Protein AF-A0A813X0G2-F1 (afdb_monomer_lite)

Sequence (168 aa):
MRLIIDTHTIFKPYARYWLTPIIHMCNQMFENSSEGLNTFIIDTIVILLSWHKQAIPSELDSIAIQRFIEYLFSNCSHRNVIVMKSNLDLIKKLIECWKERIHAPTLILFKLISEPDLKSKQNAISLSLIEILLANDILPYYVPPTPTGNLPSVTTNSILTTITKGFN

Organism: NCBI:txid392033

Radius of gyration: 21.59 Å; chains: 1; bounding box: 33×76×42 Å

InterPro domains:
  IPR012582 DNA-dependent protein kinase catalytic subunit, CC3 [PF08163] (2-57)
  IPR045581 DNA-dependent protein kinase catalytic subunit, CC5 [PF19704] (67-142)

Foldseek 3Di:
DVVCLVPVVVCLQVLQVVVLVLLQVLLVVLVVDPAADDPVNVSSLVSCLVNLVPRADDLVCLVSVQSSLLSLLQRLDDPDVVSSVVSLVSSLSSCLSHVVRYAAPLVSLCVQCVPPDPPDCSNVSSVSVCVSCVVSVHHNDDDPPDPPPDDDPPPVVVVVVVVVVVPD

Structure (mmCIF, N/CA/C/O backbone):
data_AF-A0A813X0G2-F1
#
_entry.id   AF-A0A813X0G2-F1
#
loop_
_atom_site.group_PDB
_atom_site.id
_atom_site.type_symbol
_atom_site.label_atom_id
_atom_site.label_alt_id
_atom_site.label_comp_id
_atom_site.label_asym_id
_atom_site.label_entity_id
_atom_site.label_seq_id
_atom_site.pdbx_PDB_ins_code
_atom_site.Cartn_x
_atom_site.Cartn_y
_atom_site.Cartn_z
_atom_site.occupancy
_atom_site.B_iso_or_equiv
_atom_site.auth_seq_id
_atom_site.auth_comp_id
_atom_site.auth_asym_id
_atom_site.auth_atom_id
_atom_site.pdbx_PDB_model_num
ATOM 1 N N . MET A 1 1 ? 7.175 -11.568 14.253 1.00 57.91 1 MET A N 1
ATOM 2 C CA . MET A 1 1 ? 6.353 -11.456 13.028 1.00 57.91 1 MET A CA 1
ATOM 3 C C . MET A 1 1 ? 5.923 -12.798 12.456 1.00 57.91 1 MET A C 1
ATOM 5 O O . MET A 1 1 ? 4.724 -12.939 12.300 1.00 57.91 1 MET A O 1
ATOM 9 N N . ARG A 1 2 ? 6.797 -13.805 12.252 1.00 64.38 2 ARG A N 1
ATOM 10 C CA . ARG A 1 2 ? 6.342 -15.161 11.838 1.00 64.38 2 ARG A CA 1
ATOM 11 C C . ARG A 1 2 ? 5.195 -15.711 12.689 1.00 64.38 2 ARG A C 1
ATOM 13 O O . ARG A 1 2 ? 4.179 -16.070 12.135 1.00 64.38 2 ARG A O 1
ATOM 20 N N . LEU A 1 3 ? 5.265 -15.581 14.016 1.00 63.91 3 LEU A N 1
ATOM 21 C CA . LEU A 1 3 ? 4.151 -15.960 14.897 1.00 63.91 3 LEU A CA 1
ATOM 22 C C . LEU A 1 3 ? 2.820 -15.265 14.537 1.00 63.91 3 LEU A C 1
ATOM 24 O O . LEU A 1 3 ? 1.783 -15.910 14.515 1.00 63.91 3 LEU A O 1
ATOM 28 N N . ILE A 1 4 ? 2.847 -13.961 14.240 1.00 62.31 4 ILE A N 1
ATOM 29 C CA . ILE A 1 4 ? 1.655 -13.177 13.869 1.00 62.31 4 ILE A CA 1
ATOM 30 C C . ILE A 1 4 ? 1.152 -13.598 12.482 1.00 62.31 4 ILE A C 1
ATOM 32 O O . ILE A 1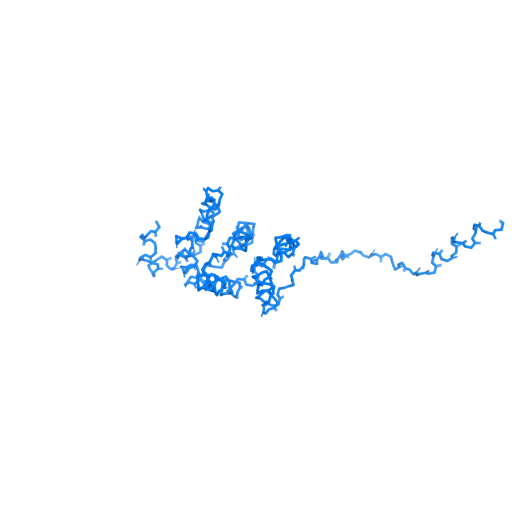 4 ? -0.055 -13.679 12.286 1.00 62.31 4 ILE A O 1
ATOM 36 N N . ILE A 1 5 ? 2.063 -13.911 11.554 1.00 64.81 5 ILE A N 1
ATOM 37 C CA . ILE A 1 5 ? 1.742 -14.456 10.229 1.00 64.81 5 ILE A CA 1
ATOM 38 C C . ILE A 1 5 ? 1.043 -15.818 10.368 1.00 64.81 5 ILE A C 1
ATOM 40 O O . ILE A 1 5 ? -0.055 -16.023 9.842 1.00 64.81 5 ILE A O 1
ATOM 44 N N . ASP A 1 6 ? 1.620 -16.704 11.174 1.00 66.62 6 ASP A N 1
ATOM 45 C CA . ASP A 1 6 ? 1.156 -18.078 11.366 1.00 66.62 6 ASP A CA 1
ATOM 46 C C . ASP A 1 6 ? -0.155 -18.146 12.175 1.00 66.62 6 ASP A C 1
ATOM 48 O O . ASP A 1 6 ? -0.957 -19.058 11.991 1.00 66.62 6 ASP A O 1
ATOM 52 N N . THR A 1 7 ? -0.420 -17.156 13.038 1.00 73.31 7 THR A N 1
ATOM 53 C CA . THR A 1 7 ? -1.618 -17.091 13.904 1.00 73.31 7 THR A CA 1
ATOM 54 C C . THR A 1 7 ? -2.517 -15.884 13.620 1.00 73.31 7 THR A C 1
ATOM 56 O O . THR A 1 7 ? -3.266 -15.419 14.485 1.00 73.31 7 THR A O 1
ATOM 59 N N . HIS A 1 8 ? -2.496 -15.372 12.387 1.00 67.31 8 HIS A N 1
ATOM 60 C CA . HIS A 1 8 ? -3.218 -14.153 12.008 1.00 67.31 8 HIS A CA 1
ATOM 61 C C . HIS A 1 8 ? -4.741 -14.221 12.247 1.00 67.31 8 HIS A C 1
ATOM 63 O O . HIS A 1 8 ? -5.397 -13.188 12.382 1.00 67.31 8 HIS A O 1
ATOM 69 N N . THR A 1 9 ? -5.325 -15.420 12.320 1.00 70.31 9 THR A N 1
ATOM 70 C CA . THR A 1 9 ? -6.745 -15.637 12.643 1.00 70.31 9 THR A CA 1
ATOM 71 C C . THR A 1 9 ? -7.070 -15.371 14.114 1.00 70.31 9 THR A C 1
ATOM 73 O O . THR A 1 9 ? -8.156 -14.877 14.407 1.00 70.31 9 THR A O 1
ATOM 76 N N . ILE A 1 10 ? -6.126 -15.627 15.025 1.00 76.88 10 ILE A N 1
ATOM 77 C CA . ILE A 1 10 ? -6.275 -15.414 16.474 1.00 76.88 10 ILE A CA 1
ATOM 78 C C . ILE A 1 10 ? -6.179 -13.922 16.806 1.00 76.88 10 ILE A C 1
ATOM 80 O O . ILE A 1 10 ? -6.926 -13.411 17.638 1.00 76.88 10 ILE A O 1
ATOM 84 N N . PHE A 1 11 ? -5.291 -13.202 16.117 1.00 74.88 11 PHE A N 1
ATOM 85 C CA . PHE A 1 11 ? -5.083 -11.765 16.323 1.00 74.88 11 PHE A CA 1
ATOM 86 C C . PHE A 1 11 ? -6.080 -10.874 15.577 1.00 74.88 11 PHE A C 1
ATOM 88 O O . PHE A 1 11 ? -6.176 -9.685 15.877 1.00 74.88 11 PHE A O 1
ATOM 95 N N . LYS A 1 12 ? -6.868 -11.450 14.664 1.00 77.56 12 LYS A N 1
ATOM 96 C CA . LYS A 1 12 ? -7.908 -10.773 13.881 1.00 77.56 12 LYS A CA 1
ATOM 97 C C . LYS A 1 12 ? -8.823 -9.841 14.712 1.00 77.56 12 LYS A C 1
ATOM 99 O O . LYS A 1 12 ? -8.872 -8.659 14.384 1.00 77.56 12 LYS A O 1
ATOM 104 N N . PRO A 1 13 ? -9.454 -10.260 15.831 1.00 82.12 13 PRO A N 1
ATOM 105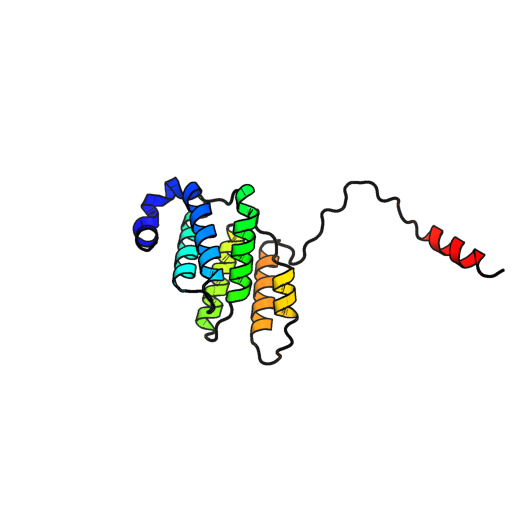 C CA . PRO A 1 13 ? -10.284 -9.360 16.649 1.00 82.12 13 PRO A CA 1
ATOM 106 C C . PRO A 1 13 ? -9.531 -8.152 17.237 1.00 82.12 13 PRO A C 1
ATOM 108 O O . PRO A 1 13 ? -10.148 -7.135 17.548 1.00 82.12 13 PRO A O 1
ATOM 111 N N . TYR A 1 14 ? -8.204 -8.230 17.358 1.00 81.69 14 TYR A N 1
ATOM 112 C CA . TYR A 1 14 ? -7.347 -7.146 17.845 1.00 81.69 14 TYR A CA 1
ATOM 113 C C . TYR A 1 14 ? -6.639 -6.386 16.717 1.00 81.69 14 TYR A C 1
ATOM 115 O O . TYR A 1 14 ? -5.808 -5.523 17.001 1.00 81.69 14 TYR A O 1
ATOM 123 N N . ALA A 1 15 ? -6.957 -6.666 15.449 1.00 82.81 15 ALA A N 1
ATOM 124 C CA . ALA A 1 15 ? -6.217 -6.153 14.299 1.00 82.81 15 ALA A CA 1
ATOM 125 C C . ALA A 1 15 ? -6.124 -4.617 14.268 1.00 82.81 15 ALA A C 1
ATOM 127 O O . ALA A 1 15 ? -5.097 -4.078 13.861 1.00 82.81 15 ALA A O 1
ATOM 128 N N . ARG A 1 16 ? -7.137 -3.903 14.786 1.00 82.19 16 ARG A N 1
ATOM 129 C CA . ARG A 1 16 ? -7.114 -2.432 14.899 1.00 82.19 16 ARG A CA 1
ATOM 130 C C . ARG A 1 16 ? -5.915 -1.897 15.687 1.00 82.19 16 ARG A C 1
ATOM 132 O O . ARG A 1 16 ? -5.383 -0.852 15.346 1.00 82.19 16 ARG A O 1
ATOM 139 N N . TYR A 1 17 ? -5.485 -2.612 16.727 1.00 84.50 17 TYR A N 1
ATOM 140 C CA . TYR A 1 17 ? -4.368 -2.200 17.579 1.00 84.50 17 TYR A CA 1
ATOM 141 C C . TYR A 1 17 ? -3.016 -2.581 16.981 1.00 84.50 17 TYR A C 1
ATOM 143 O O . TYR A 1 17 ? -2.004 -1.960 17.290 1.00 84.50 17 TYR A O 1
ATOM 151 N N . TRP A 1 18 ? -3.001 -3.605 16.126 1.00 84.44 18 TRP A N 1
ATOM 152 C CA . TRP A 1 18 ? -1.792 -4.101 15.476 1.00 84.44 18 TRP A CA 1
ATOM 153 C C . TRP A 1 18 ? -1.451 -3.356 14.189 1.00 84.44 18 TRP A C 1
ATOM 155 O O . TRP A 1 18 ? -0.290 -3.364 13.789 1.00 84.44 18 TRP A O 1
ATOM 165 N N . LEU A 1 19 ? -2.418 -2.674 13.572 1.00 84.88 19 LEU A N 1
ATOM 166 C CA . LEU A 1 19 ? -2.213 -1.926 12.334 1.00 84.88 19 LEU A CA 1
ATOM 167 C C . LEU A 1 19 ? -1.092 -0.885 12.466 1.00 84.88 19 LEU A C 1
ATOM 169 O O . LEU A 1 19 ? -0.099 -0.956 11.744 1.00 84.88 19 LEU A O 1
ATOM 173 N N . THR A 1 20 ? -1.213 0.039 13.422 1.00 86.38 20 THR A N 1
ATOM 174 C CA . THR A 1 20 ? -0.254 1.138 13.599 1.00 86.38 20 THR A CA 1
ATOM 175 C C . THR A 1 20 ? 1.171 0.645 13.880 1.00 86.38 20 THR A C 1
ATOM 177 O O . THR A 1 20 ? 2.087 1.100 13.189 1.00 86.38 20 THR A O 1
ATOM 180 N N . PRO A 1 21 ? 1.415 -0.296 14.818 1.00 87.81 21 PRO A N 1
ATOM 181 C CA . PRO A 1 21 ? 2.755 -0.839 15.045 1.00 87.81 21 PRO A CA 1
ATOM 182 C C . PRO A 1 21 ? 3.339 -1.560 13.827 1.00 87.81 21 PRO A C 1
ATOM 184 O O . PRO A 1 21 ? 4.525 -1.405 13.536 1.00 87.81 21 PRO A O 1
ATOM 187 N N . ILE A 1 22 ? 2.522 -2.330 13.097 1.00 87.56 22 ILE A N 1
ATOM 188 C CA . ILE A 1 22 ? 2.974 -3.069 11.910 1.00 87.56 22 ILE A CA 1
ATOM 189 C C . ILE A 1 22 ? 3.429 -2.101 10.817 1.00 87.56 22 ILE A C 1
ATOM 191 O O . ILE A 1 22 ? 4.496 -2.298 10.235 1.00 87.56 22 ILE A O 1
ATOM 195 N N . ILE A 1 23 ? 2.657 -1.044 10.566 1.00 87.44 23 ILE A N 1
ATOM 196 C CA . ILE A 1 23 ? 2.987 -0.041 9.548 1.00 87.44 23 ILE A CA 1
ATOM 197 C C . ILE A 1 23 ? 4.256 0.725 9.927 1.00 87.44 23 ILE A C 1
ATOM 199 O O . ILE A 1 23 ? 5.147 0.878 9.093 1.00 87.44 23 ILE A O 1
ATOM 203 N N . HIS A 1 24 ? 4.393 1.142 11.189 1.00 87.81 24 HIS A N 1
ATOM 204 C CA . HIS A 1 24 ? 5.616 1.803 11.656 1.00 87.81 24 HIS A CA 1
ATOM 205 C C . HIS A 1 24 ? 6.850 0.915 11.501 1.00 87.81 24 HIS A C 1
ATOM 207 O O . HIS A 1 24 ? 7.883 1.378 11.020 1.00 87.81 24 HIS A O 1
ATOM 213 N N . MET A 1 25 ? 6.741 -0.367 11.847 1.00 86.00 25 MET A N 1
ATOM 214 C CA . MET A 1 25 ? 7.836 -1.317 11.665 1.00 86.00 25 MET A CA 1
ATOM 215 C C . MET A 1 25 ? 8.170 -1.525 10.180 1.00 86.00 25 MET A C 1
ATOM 217 O O . MET A 1 25 ? 9.345 -1.613 9.833 1.00 86.00 25 MET A O 1
ATOM 221 N N . CYS A 1 26 ? 7.169 -1.556 9.292 1.00 86.75 26 CYS A N 1
ATOM 222 C CA . CYS A 1 26 ? 7.407 -1.591 7.847 1.00 86.75 26 CYS A CA 1
ATOM 223 C C . CYS A 1 26 ? 8.195 -0.374 7.371 1.00 86.75 26 CYS A C 1
ATOM 225 O O . CYS A 1 26 ? 9.203 -0.543 6.692 1.00 86.75 26 CYS A O 1
ATOM 227 N N . ASN A 1 27 ? 7.791 0.828 7.782 1.00 86.56 27 ASN A N 1
ATOM 228 C CA . ASN A 1 27 ? 8.492 2.065 7.434 1.00 86.56 27 ASN A CA 1
ATOM 229 C C . ASN A 1 27 ? 9.952 2.053 7.916 1.00 86.56 27 ASN A C 1
ATOM 231 O O . ASN A 1 27 ? 10.852 2.341 7.134 1.00 86.56 27 ASN A O 1
ATOM 235 N N . GLN A 1 28 ? 10.208 1.623 9.155 1.00 85.62 28 GLN A N 1
ATOM 236 C CA . GLN A 1 28 ? 11.577 1.507 9.677 1.00 85.62 28 GLN A CA 1
ATOM 237 C C . GLN A 1 28 ? 12.421 0.478 8.916 1.00 85.62 28 GLN A C 1
ATOM 239 O O . GLN A 1 28 ? 13.617 0.674 8.718 1.00 85.62 28 GLN A O 1
ATOM 244 N N . MET A 1 29 ? 11.836 -0.637 8.480 1.00 81.94 29 MET A N 1
ATOM 245 C CA . MET A 1 29 ? 12.571 -1.597 7.655 1.00 81.94 29 MET A CA 1
ATOM 246 C C . MET A 1 29 ? 12.873 -1.043 6.267 1.00 81.94 29 MET A C 1
ATOM 248 O O . MET A 1 29 ? 13.971 -1.285 5.782 1.00 81.94 29 MET A O 1
ATOM 252 N N . PHE A 1 30 ? 11.944 -0.302 5.653 1.00 81.19 30 PHE A N 1
ATOM 253 C CA . PHE A 1 30 ? 12.175 0.330 4.353 1.00 81.19 30 PHE A CA 1
ATOM 254 C C . PHE A 1 30 ? 13.345 1.310 4.386 1.00 81.19 30 PHE A C 1
ATOM 256 O O . PHE A 1 30 ? 14.130 1.344 3.445 1.00 81.19 30 PHE A O 1
ATOM 263 N N . GLU A 1 31 ? 13.496 2.066 5.474 1.00 77.81 31 GLU A N 1
ATOM 264 C CA . GLU A 1 31 ? 14.637 2.970 5.667 1.00 77.81 31 GLU A CA 1
ATOM 265 C C . GLU A 1 31 ? 15.977 2.220 5.739 1.00 77.81 31 GLU A C 1
ATOM 267 O O . GLU A 1 31 ? 17.002 2.733 5.295 1.00 77.81 31 GLU A O 1
ATOM 272 N N . ASN A 1 32 ? 15.967 0.993 6.263 1.00 76.56 32 ASN A N 1
ATOM 273 C CA . ASN A 1 32 ? 17.163 0.164 6.422 1.00 76.56 32 ASN A CA 1
ATOM 274 C C . ASN A 1 32 ? 17.415 -0.785 5.238 1.00 76.56 32 ASN A C 1
ATOM 276 O O . ASN A 1 32 ? 18.505 -1.348 5.124 1.00 76.56 32 ASN A O 1
ATOM 280 N N . SER A 1 33 ? 16.425 -0.998 4.368 1.00 68.69 33 SER A N 1
ATOM 281 C CA . SER A 1 33 ? 16.533 -1.882 3.210 1.00 68.69 33 SER A CA 1
ATOM 282 C C . SER A 1 33 ? 16.868 -1.083 1.954 1.00 68.69 33 SER A C 1
ATOM 284 O O . SER A 1 33 ? 16.060 -0.291 1.480 1.00 68.69 33 SER A O 1
ATOM 286 N N . SER A 1 34 ? 18.032 -1.340 1.363 1.00 62.69 34 SER A N 1
ATOM 287 C CA . SER A 1 34 ? 18.421 -0.777 0.064 1.00 62.69 34 SER A CA 1
ATOM 288 C C . SER A 1 34 ? 17.863 -1.558 -1.135 1.00 62.69 34 SER A C 1
ATOM 290 O O . SER A 1 34 ? 18.088 -1.161 -2.277 1.00 62.69 34 SER A O 1
ATOM 292 N N . GLU A 1 35 ? 17.161 -2.673 -0.899 1.00 66.31 35 GLU A N 1
ATOM 293 C CA . GLU A 1 35 ? 16.849 -3.671 -1.923 1.00 66.31 35 GLU A CA 1
ATOM 294 C C . GLU A 1 35 ? 15.353 -4.041 -1.935 1.00 66.31 35 GLU A C 1
ATOM 296 O O . GLU A 1 35 ? 14.907 -4.889 -1.168 1.00 66.31 35 GLU A O 1
ATOM 301 N N . GLY A 1 36 ? 14.591 -3.406 -2.837 1.00 72.69 36 GLY A N 1
ATOM 302 C CA . GLY A 1 36 ? 13.240 -3.804 -3.269 1.00 72.69 36 GLY A CA 1
ATOM 303 C C . GLY A 1 36 ? 12.196 -4.084 -2.173 1.00 72.69 36 GLY A C 1
ATOM 304 O O . GLY A 1 36 ? 12.340 -3.735 -1.004 1.00 72.69 36 GLY A O 1
ATOM 305 N N . LEU A 1 37 ? 11.083 -4.721 -2.560 1.00 79.75 37 LEU A N 1
ATOM 306 C CA . LEU A 1 37 ? 10.117 -5.258 -1.595 1.00 79.75 37 LEU A CA 1
ATOM 307 C C . LEU A 1 37 ? 10.627 -6.587 -1.033 1.00 79.75 37 LEU A C 1
ATOM 309 O O . LEU A 1 37 ? 10.572 -7.618 -1.703 1.00 79.75 37 LEU A O 1
ATOM 313 N N . ASN A 1 38 ? 11.088 -6.565 0.216 1.00 81.50 38 ASN A N 1
ATOM 314 C CA . ASN A 1 38 ? 11.473 -7.775 0.938 1.00 81.50 38 ASN A CA 1
ATOM 315 C C . ASN A 1 38 ? 10.257 -8.713 1.109 1.00 81.50 38 ASN A C 1
ATOM 317 O O . ASN A 1 38 ? 9.144 -8.254 1.379 1.00 81.50 38 ASN A O 1
ATOM 321 N N . THR A 1 39 ? 10.471 -10.029 1.021 1.00 81.25 39 THR A N 1
ATOM 322 C CA . THR A 1 39 ? 9.459 -11.075 1.262 1.00 81.25 39 THR A CA 1
ATOM 323 C C . THR A 1 39 ? 8.682 -10.847 2.557 1.00 81.25 39 THR A C 1
ATOM 325 O O . THR A 1 39 ? 7.472 -11.027 2.602 1.00 81.25 39 THR A O 1
ATOM 328 N N . PHE A 1 40 ? 9.349 -10.350 3.598 1.00 82.44 40 PHE A N 1
ATOM 329 C CA . PHE A 1 40 ? 8.694 -10.022 4.861 1.00 82.44 40 PHE A CA 1
ATOM 330 C C . PHE A 1 40 ? 7.606 -8.942 4.728 1.00 82.44 40 PHE A C 1
ATOM 332 O O . PHE A 1 40 ? 6.559 -9.008 5.375 1.00 82.44 40 PHE A O 1
ATOM 339 N N . ILE A 1 41 ? 7.852 -7.922 3.905 1.00 84.12 41 ILE A N 1
ATOM 340 C CA . ILE A 1 41 ? 6.910 -6.825 3.668 1.00 84.12 41 ILE A CA 1
ATOM 341 C C . ILE A 1 41 ? 5.723 -7.348 2.865 1.00 84.12 41 ILE A C 1
ATOM 343 O O . ILE A 1 41 ? 4.580 -7.032 3.184 1.00 84.12 41 ILE A O 1
ATOM 347 N N . ILE A 1 42 ? 5.988 -8.211 1.883 1.00 86.38 42 ILE A N 1
ATOM 348 C CA . ILE A 1 42 ? 4.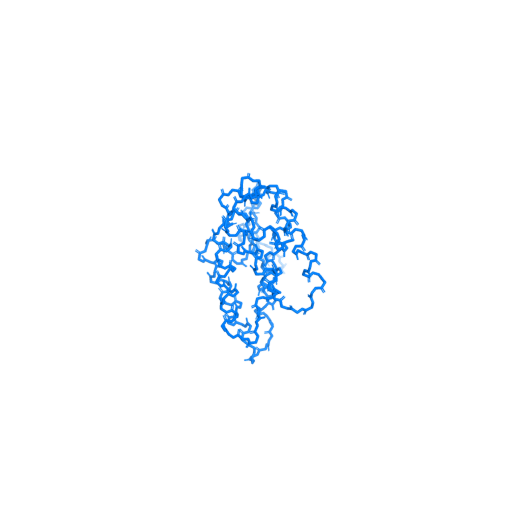955 -8.902 1.108 1.00 86.38 42 ILE A CA 1
ATOM 349 C C . ILE A 1 42 ? 4.038 -9.713 2.036 1.00 86.38 42 ILE A C 1
ATOM 351 O O . ILE A 1 42 ? 2.824 -9.506 2.015 1.00 86.38 42 ILE A O 1
ATOM 355 N N . ASP A 1 43 ? 4.602 -10.552 2.909 1.00 85.75 43 ASP A N 1
ATOM 356 C CA . ASP A 1 43 ? 3.831 -11.343 3.881 1.00 85.75 43 ASP A CA 1
ATOM 357 C C . ASP A 1 43 ? 3.005 -10.446 4.815 1.00 85.75 43 ASP A C 1
ATOM 359 O O . ASP A 1 43 ? 1.854 -10.741 5.149 1.00 85.75 43 ASP A O 1
ATOM 363 N N . THR A 1 44 ? 3.570 -9.301 5.199 1.00 85.62 44 THR A N 1
ATOM 364 C CA . THR A 1 44 ? 2.879 -8.313 6.029 1.00 85.62 44 THR A CA 1
ATOM 365 C C . THR A 1 44 ? 1.678 -7.705 5.306 1.00 85.62 44 THR A C 1
ATOM 367 O O . THR A 1 44 ? 0.593 -7.639 5.883 1.00 85.62 44 THR A O 1
ATOM 370 N N . ILE A 1 45 ? 1.824 -7.310 4.036 1.00 87.50 45 ILE A N 1
ATOM 371 C CA . ILE A 1 45 ? 0.713 -6.790 3.221 1.00 87.50 45 ILE A CA 1
ATOM 372 C C . ILE A 1 45 ? -0.396 -7.836 3.107 1.00 87.50 45 ILE A C 1
ATOM 374 O O . ILE A 1 45 ? -1.567 -7.493 3.250 1.00 87.50 45 ILE A O 1
ATOM 378 N N . VAL A 1 46 ? -0.054 -9.113 2.914 1.00 87.81 46 VAL A N 1
ATOM 379 C CA . VAL A 1 46 ? -1.041 -10.204 2.844 1.00 87.81 46 VAL A CA 1
ATOM 380 C C . VAL A 1 46 ? -1.876 -10.291 4.130 1.00 87.81 46 VAL A C 1
ATOM 382 O O . VAL A 1 46 ? -3.093 -10.482 4.068 1.00 87.81 46 VAL A O 1
ATOM 385 N N . ILE A 1 47 ? -1.267 -10.080 5.297 1.00 86.19 47 ILE A N 1
ATOM 386 C CA . ILE A 1 47 ? -1.990 -10.054 6.581 1.00 86.19 47 ILE A CA 1
ATOM 387 C C . ILE A 1 47 ? -2.865 -8.817 6.706 1.00 86.19 47 ILE A C 1
ATOM 389 O O . ILE A 1 47 ? -4.027 -8.931 7.097 1.00 86.19 47 ILE A O 1
ATOM 393 N N . LEU A 1 48 ? -2.338 -7.649 6.341 1.00 86.75 48 LEU A N 1
ATOM 394 C CA . LEU A 1 48 ? -3.099 -6.400 6.346 1.00 86.75 48 LEU A CA 1
ATOM 395 C C . LEU A 1 48 ? -4.336 -6.514 5.443 1.00 86.75 48 LEU A C 1
ATOM 397 O O . LEU A 1 48 ? -5.438 -6.151 5.855 1.00 86.75 48 LEU A O 1
ATOM 401 N N . LEU A 1 49 ? -4.188 -7.139 4.272 1.00 86.94 49 LEU A N 1
ATOM 402 C CA . LEU A 1 49 ? -5.292 -7.483 3.377 1.00 86.94 49 LEU A CA 1
ATOM 403 C C . LEU A 1 49 ? -6.265 -8.490 4.001 1.00 86.94 49 LEU A C 1
ATOM 405 O O . LEU A 1 49 ? -7.466 -8.374 3.795 1.00 86.94 49 LEU A O 1
ATOM 409 N N . SER A 1 50 ? -5.815 -9.458 4.799 1.00 86.81 50 SER A N 1
ATOM 410 C CA . SER A 1 50 ? -6.721 -10.362 5.535 1.00 86.81 50 SER A CA 1
ATOM 411 C C . SER A 1 50 ? -7.537 -9.625 6.613 1.00 86.81 50 SER A C 1
ATOM 413 O O . SER A 1 50 ? -8.685 -9.984 6.913 1.00 86.81 50 SER A O 1
ATOM 415 N N . TRP A 1 51 ? -6.964 -8.561 7.178 1.00 88.12 51 TRP A N 1
ATOM 416 C CA . TRP A 1 51 ? -7.534 -7.783 8.278 1.00 88.12 51 TRP A CA 1
ATOM 417 C C . TRP A 1 51 ? -8.264 -6.503 7.857 1.00 88.12 51 TRP A C 1
ATOM 419 O O . TRP A 1 51 ? -8.863 -5.861 8.719 1.00 88.12 51 TRP A O 1
ATOM 429 N N . HIS A 1 52 ? -8.291 -6.156 6.566 1.00 83.94 52 HIS A N 1
ATOM 430 C CA . HIS A 1 52 ? -8.804 -4.870 6.066 1.00 83.94 52 HIS A CA 1
ATOM 431 C C . HIS A 1 52 ? -10.196 -4.473 6.592 1.00 83.94 52 HIS A C 1
ATOM 433 O O . HIS A 1 52 ? -10.441 -3.302 6.856 1.00 83.94 52 HIS A O 1
ATOM 439 N N . LYS A 1 53 ? -11.105 -5.437 6.806 1.00 82.69 53 LYS A N 1
ATOM 440 C CA . LYS A 1 53 ? -12.466 -5.169 7.316 1.00 82.69 53 LYS A CA 1
ATOM 441 C C . LYS A 1 53 ? -12.513 -4.712 8.777 1.00 82.69 53 LYS A C 1
ATOM 443 O O . LYS A 1 53 ? -13.534 -4.201 9.218 1.00 82.69 53 LYS A O 1
ATOM 448 N N . GLN A 1 54 ? -11.466 -4.987 9.550 1.00 82.81 54 GLN A N 1
ATOM 449 C CA . GLN A 1 54 ? -11.422 -4.779 11.004 1.00 82.81 54 GLN A CA 1
ATOM 450 C C . GLN A 1 54 ? -10.325 -3.790 11.407 1.00 82.81 54 GLN A C 1
ATOM 452 O O . GLN A 1 54 ? -10.481 -3.052 12.377 1.00 82.81 54 GLN A O 1
ATOM 457 N N . ALA A 1 55 ? -9.227 -3.766 10.654 1.00 81.44 55 ALA A N 1
ATOM 458 C CA . ALA A 1 55 ? -8.125 -2.831 10.794 1.00 81.44 55 ALA A CA 1
ATOM 459 C C . ALA A 1 55 ? -8.239 -1.743 9.722 1.00 81.44 55 ALA A C 1
ATOM 461 O O . ALA A 1 55 ? -7.554 -1.786 8.699 1.00 81.44 55 ALA A O 1
ATOM 462 N N . ILE A 1 56 ? -9.135 -0.785 9.958 1.00 80.88 56 ILE A N 1
ATOM 463 C CA . ILE A 1 56 ? -9.246 0.408 9.120 1.00 80.88 56 ILE A CA 1
ATOM 464 C C . ILE A 1 56 ? -8.284 1.464 9.682 1.00 80.88 56 ILE A C 1
ATOM 466 O O . ILE A 1 56 ? -8.398 1.797 10.864 1.00 80.88 56 ILE A O 1
ATOM 470 N N . PRO A 1 57 ? -7.359 1.995 8.865 1.00 78.12 57 PRO A N 1
ATOM 471 C CA . PRO A 1 57 ? -6.568 3.181 9.172 1.00 78.12 57 PRO A CA 1
ATOM 472 C C . PRO A 1 57 ? -7.294 4.274 9.951 1.00 78.12 57 PRO A C 1
ATOM 474 O O . PRO A 1 57 ? -8.295 4.794 9.462 1.00 78.12 57 PRO A O 1
ATOM 477 N N . SER A 1 58 ? -6.787 4.699 11.109 1.00 79.88 58 SER A N 1
ATOM 478 C CA . SER A 1 58 ? -7.262 5.939 11.738 1.00 79.88 58 SER A CA 1
ATOM 479 C C . SER A 1 58 ? -6.670 7.165 11.031 1.00 79.88 58 SER A C 1
ATOM 481 O O . SER A 1 58 ? -5.614 7.072 10.409 1.00 79.88 58 SER A O 1
ATOM 483 N N . GLU A 1 59 ? -7.308 8.333 11.141 1.00 75.38 59 GLU A N 1
ATOM 484 C CA . GLU A 1 59 ? -6.758 9.590 10.596 1.00 75.38 59 GLU A CA 1
ATOM 485 C C . GLU A 1 59 ? -5.414 9.958 11.239 1.00 75.38 59 GLU A C 1
ATOM 487 O O . GLU A 1 59 ? -4.530 10.492 10.574 1.00 75.38 59 GLU A O 1
ATOM 492 N N . LEU A 1 60 ? -5.220 9.594 12.511 1.00 73.50 60 LEU A N 1
ATOM 493 C CA . LEU A 1 60 ? -3.955 9.761 13.236 1.00 73.50 60 LEU A CA 1
ATOM 494 C C . LEU A 1 60 ? -2.797 8.984 12.592 1.00 73.50 60 LEU A C 1
ATOM 496 O O . LEU A 1 60 ? -1.649 9.415 12.658 1.00 73.50 60 LEU A O 1
ATOM 500 N N . ASP A 1 61 ? -3.103 7.865 11.936 1.00 81.00 61 ASP A N 1
ATOM 501 C CA . ASP A 1 61 ? -2.117 7.002 11.286 1.00 81.00 61 ASP A CA 1
ATOM 502 C C . ASP A 1 61 ? -1.908 7.361 9.808 1.00 81.00 61 ASP A C 1
ATOM 504 O O . ASP A 1 61 ? -1.062 6.756 9.144 1.00 81.00 61 ASP A O 1
ATOM 508 N N . SER A 1 62 ? -2.660 8.338 9.282 1.00 80.75 62 SER A N 1
ATOM 509 C CA . SER A 1 62 ? -2.670 8.708 7.858 1.00 80.75 62 SER A CA 1
ATOM 510 C C . SER A 1 62 ? -1.272 8.998 7.319 1.00 80.75 62 SER A C 1
ATOM 512 O O . SER A 1 62 ? -0.926 8.529 6.241 1.00 80.75 62 SER A O 1
ATOM 514 N N . ILE A 1 63 ? -0.422 9.679 8.093 1.00 85.50 63 ILE A N 1
ATOM 515 C CA . ILE A 1 63 ? 0.959 9.993 7.700 1.00 85.50 63 ILE A CA 1
ATOM 516 C C . ILE A 1 63 ? 1.807 8.720 7.585 1.00 85.50 63 ILE A C 1
ATOM 518 O O . ILE A 1 63 ? 2.568 8.560 6.630 1.00 85.50 63 ILE A O 1
ATOM 522 N N . ALA A 1 64 ? 1.693 7.806 8.552 1.00 86.25 64 ALA A N 1
ATOM 523 C CA . ALA A 1 64 ? 2.457 6.560 8.551 1.00 86.25 64 ALA A CA 1
ATOM 524 C C . ALA A 1 64 ? 2.023 5.646 7.398 1.00 86.25 64 ALA A C 1
ATOM 526 O O . ALA A 1 64 ? 2.868 5.018 6.757 1.00 86.25 64 ALA A O 1
ATOM 527 N N . ILE A 1 65 ? 0.722 5.615 7.106 1.00 87.50 65 ILE A N 1
ATOM 528 C CA . ILE A 1 65 ? 0.148 4.876 5.979 1.00 87.50 65 ILE A CA 1
ATOM 529 C C . ILE A 1 65 ? 0.567 5.496 4.656 1.00 87.50 65 ILE A C 1
ATOM 531 O O . ILE A 1 65 ? 0.990 4.773 3.761 1.00 87.50 65 ILE A O 1
ATOM 535 N N . GLN A 1 66 ? 0.498 6.820 4.538 1.00 87.94 66 GLN A N 1
ATOM 536 C CA . GLN A 1 66 ? 0.905 7.527 3.332 1.00 87.94 66 GLN A CA 1
ATOM 537 C C . GLN A 1 66 ? 2.364 7.208 3.001 1.00 87.94 66 GLN A C 1
ATOM 539 O O . GLN A 1 66 ? 2.655 6.763 1.895 1.00 87.94 66 GLN A O 1
ATOM 544 N N . ARG A 1 67 ? 3.263 7.310 3.988 1.00 88.00 67 ARG A N 1
ATOM 545 C CA . ARG A 1 67 ? 4.672 6.917 3.831 1.00 88.00 67 ARG A CA 1
ATOM 546 C C . ARG A 1 67 ? 4.824 5.457 3.416 1.00 88.00 67 ARG A C 1
ATOM 548 O O . ARG A 1 67 ? 5.610 5.150 2.529 1.00 88.00 67 ARG A O 1
ATOM 555 N N . PHE A 1 68 ? 4.050 4.558 4.015 1.00 89.19 68 PHE A N 1
ATOM 556 C CA . PHE A 1 68 ? 4.080 3.143 3.657 1.00 89.19 68 PHE A CA 1
ATOM 557 C C . PHE A 1 68 ? 3.707 2.920 2.183 1.00 89.19 68 PHE A C 1
ATOM 559 O O . PHE A 1 68 ? 4.439 2.242 1.465 1.00 89.19 68 PHE A O 1
ATOM 566 N N . ILE A 1 69 ? 2.627 3.542 1.698 1.00 88.94 69 ILE A N 1
ATOM 567 C CA . ILE A 1 69 ? 2.220 3.477 0.284 1.00 88.94 69 ILE A CA 1
ATOM 568 C C . ILE A 1 69 ? 3.293 4.076 -0.633 1.00 88.94 69 ILE A C 1
ATOM 570 O O . ILE A 1 69 ? 3.629 3.493 -1.664 1.00 88.94 69 ILE A O 1
ATOM 574 N N . GLU A 1 70 ? 3.875 5.204 -0.246 1.00 88.69 70 GLU A N 1
ATOM 575 C CA . GLU A 1 70 ? 4.969 5.859 -0.966 1.00 88.69 70 GLU A CA 1
ATOM 576 C C . GLU A 1 70 ? 6.191 4.944 -1.143 1.00 88.69 70 GLU A C 1
ATOM 578 O O . GLU A 1 70 ? 6.751 4.842 -2.246 1.00 88.69 70 GLU A O 1
ATOM 583 N N . TYR A 1 71 ? 6.565 4.213 -0.091 1.00 87.38 71 TYR A N 1
ATOM 584 C CA . TYR A 1 71 ? 7.626 3.211 -0.161 1.00 87.38 71 TYR A CA 1
ATOM 585 C C . TYR A 1 71 ? 7.259 2.031 -1.059 1.00 87.38 71 TYR A C 1
ATOM 587 O O . TYR A 1 71 ? 8.112 1.577 -1.827 1.00 87.38 71 TYR A O 1
ATOM 595 N N . LEU A 1 72 ? 6.008 1.560 -1.018 1.00 87.56 72 LEU A N 1
ATOM 596 C CA . LEU A 1 72 ? 5.549 0.487 -1.904 1.00 87.56 72 LEU A CA 1
ATOM 597 C C . LEU A 1 72 ? 5.645 0.888 -3.375 1.00 87.56 72 LEU A C 1
ATOM 599 O O . LEU A 1 72 ? 6.143 0.110 -4.187 1.00 87.56 72 LEU A O 1
ATOM 603 N N . PHE A 1 73 ? 5.231 2.108 -3.713 1.00 86.56 73 PHE A N 1
ATOM 604 C CA . PHE A 1 73 ? 5.293 2.620 -5.084 1.00 86.56 73 PHE A CA 1
ATOM 605 C C . PHE A 1 73 ? 6.738 2.757 -5.557 1.00 86.56 73 PHE A C 1
ATOM 607 O O . PHE A 1 73 ? 7.058 2.369 -6.679 1.00 86.56 73 PHE A O 1
ATOM 614 N N . SER A 1 74 ? 7.623 3.240 -4.685 1.00 85.31 74 SER A N 1
ATOM 615 C CA . SER A 1 74 ? 9.040 3.423 -5.011 1.00 85.31 74 SER A CA 1
ATOM 616 C C . SER A 1 74 ? 9.784 2.096 -5.212 1.00 85.31 74 SER A C 1
ATOM 618 O O . SER A 1 74 ? 10.676 2.020 -6.051 1.00 85.31 74 SER A O 1
ATOM 620 N N . ASN A 1 75 ? 9.408 1.041 -4.479 1.00 84.19 75 ASN A N 1
ATOM 621 C CA . ASN A 1 75 ? 10.142 -0.232 -4.448 1.00 84.19 75 ASN A CA 1
ATOM 622 C C . ASN A 1 75 ? 9.447 -1.391 -5.185 1.00 84.19 75 ASN A C 1
ATOM 624 O O . ASN A 1 75 ? 9.950 -2.514 -5.171 1.00 84.19 75 ASN A O 1
ATOM 628 N N . CYS A 1 76 ? 8.307 -1.156 -5.844 1.00 83.19 76 CYS A N 1
ATOM 629 C CA . CYS A 1 76 ? 7.566 -2.213 -6.546 1.00 83.19 76 CYS A CA 1
ATOM 630 C C . CYS A 1 76 ? 8.295 -2.780 -7.780 1.00 83.19 76 CYS A C 1
ATOM 632 O O . CYS A 1 76 ? 7.974 -3.887 -8.229 1.00 83.19 76 CYS A O 1
ATOM 634 N N . SER A 1 77 ? 9.277 -2.046 -8.317 1.00 81.81 77 SER A N 1
ATOM 635 C CA . SER A 1 77 ? 10.062 -2.458 -9.479 1.00 81.81 77 SER A CA 1
ATOM 636 C C . SER A 1 77 ? 10.986 -3.623 -9.143 1.00 81.81 77 SER A C 1
ATOM 638 O O . SER A 1 77 ? 11.734 -3.596 -8.169 1.00 81.81 77 SER A O 1
ATOM 640 N N . HIS A 1 78 ? 10.952 -4.659 -9.979 1.00 82.88 78 HIS A N 1
ATOM 641 C CA . HIS A 1 78 ? 11.826 -5.816 -9.849 1.00 82.88 78 HIS A CA 1
ATOM 642 C C . HIS A 1 78 ? 12.278 -6.284 -11.229 1.00 82.88 78 HIS A C 1
ATOM 644 O O . HIS A 1 78 ? 11.512 -6.284 -12.193 1.00 82.88 78 HIS A O 1
ATOM 650 N N . ARG A 1 79 ? 13.510 -6.800 -11.317 1.00 81.25 79 ARG A N 1
ATOM 651 C CA . ARG A 1 79 ? 14.057 -7.400 -12.549 1.00 81.25 79 ARG A CA 1
ATOM 652 C C . ARG A 1 79 ? 13.194 -8.541 -13.114 1.00 81.25 79 ARG A C 1
ATOM 654 O O . ARG A 1 79 ? 13.230 -8.809 -14.312 1.00 81.25 79 ARG A O 1
ATOM 661 N N . ASN A 1 80 ? 12.432 -9.222 -12.256 1.00 83.81 80 ASN A N 1
ATOM 662 C CA . ASN A 1 80 ? 11.582 -10.342 -12.628 1.00 83.81 80 ASN A CA 1
ATOM 663 C C . ASN A 1 80 ? 10.155 -9.825 -12.824 1.00 83.81 80 ASN A C 1
ATOM 665 O O . ASN A 1 80 ? 9.516 -9.372 -11.878 1.00 83.81 80 ASN A O 1
ATOM 669 N N . VAL A 1 81 ? 9.653 -9.934 -14.054 1.00 83.25 81 VAL A N 1
ATOM 670 C CA . VAL A 1 81 ? 8.325 -9.441 -14.442 1.00 83.25 81 VAL A CA 1
ATOM 671 C C . VAL A 1 81 ? 7.202 -10.153 -13.682 1.00 83.25 81 VAL A C 1
ATOM 673 O O . VAL A 1 81 ? 6.181 -9.532 -13.406 1.00 83.25 81 VAL A O 1
ATOM 676 N N . ILE A 1 82 ? 7.374 -11.429 -13.319 1.00 86.62 82 ILE A N 1
ATOM 677 C CA . ILE A 1 82 ? 6.365 -12.189 -12.562 1.00 86.62 82 ILE A CA 1
ATOM 678 C C . ILE A 1 82 ? 6.241 -11.621 -11.145 1.00 86.62 82 ILE A C 1
ATOM 680 O O . ILE A 1 82 ? 5.137 -11.343 -10.686 1.00 86.62 82 ILE A O 1
ATOM 684 N N . VAL A 1 83 ? 7.380 -11.380 -10.487 1.00 85.06 83 VAL A N 1
ATOM 685 C CA . VAL A 1 83 ? 7.430 -10.782 -9.143 1.00 85.06 83 VAL A CA 1
ATOM 686 C C . VAL A 1 83 ? 6.885 -9.357 -9.177 1.00 85.06 83 VAL A C 1
ATOM 688 O O . VAL A 1 83 ? 6.038 -9.003 -8.370 1.00 85.06 83 VAL A O 1
ATOM 691 N N . MET A 1 84 ? 7.292 -8.565 -10.169 1.00 84.44 84 MET A N 1
ATOM 692 C CA . MET A 1 84 ? 6.793 -7.204 -10.371 1.00 84.44 84 MET A CA 1
ATOM 693 C C . MET A 1 84 ? 5.266 -7.164 -10.542 1.00 84.44 84 MET A C 1
ATOM 695 O O . MET A 1 84 ? 4.603 -6.355 -9.900 1.00 84.44 84 MET A O 1
ATOM 699 N N . LYS A 1 85 ? 4.686 -8.054 -11.362 1.00 87.00 85 LYS A N 1
ATOM 700 C CA . LYS A 1 85 ? 3.224 -8.160 -11.514 1.00 87.00 85 LYS A CA 1
ATOM 701 C C . LYS A 1 85 ? 2.544 -8.544 -10.201 1.00 87.00 85 LYS A C 1
ATOM 703 O O . LYS A 1 85 ? 1.580 -7.898 -9.817 1.00 87.00 85 LYS A O 1
ATOM 708 N N . SER A 1 86 ? 3.088 -9.530 -9.488 1.00 89.94 86 SER A N 1
ATOM 709 C CA . SER A 1 86 ? 2.567 -9.929 -8.176 1.00 89.94 86 SER A CA 1
ATOM 710 C C . SER A 1 86 ? 2.598 -8.776 -7.167 1.00 89.94 86 SER A C 1
ATOM 712 O O . SER A 1 86 ? 1.654 -8.603 -6.399 1.00 89.94 86 SER A O 1
ATOM 714 N N . ASN A 1 87 ? 3.661 -7.968 -7.175 1.00 89.94 87 ASN A N 1
ATOM 715 C CA . ASN A 1 87 ? 3.779 -6.788 -6.320 1.00 89.94 87 ASN A CA 1
ATOM 716 C C . ASN A 1 87 ? 2.707 -5.747 -6.666 1.00 89.94 87 ASN A C 1
ATOM 718 O O . ASN A 1 87 ? 2.046 -5.230 -5.768 1.00 89.94 87 ASN A O 1
ATOM 722 N N . LEU A 1 88 ? 2.497 -5.475 -7.957 1.00 89.31 88 LEU A N 1
ATOM 723 C CA . LEU A 1 88 ? 1.450 -4.561 -8.421 1.00 89.31 88 LEU A CA 1
ATOM 724 C C . LEU A 1 88 ? 0.047 -5.053 -8.050 1.00 89.31 88 LEU A C 1
ATOM 726 O O . LEU A 1 88 ? -0.764 -4.254 -7.589 1.00 89.31 88 LEU A O 1
ATOM 730 N N . ASP A 1 89 ? -0.227 -6.353 -8.166 1.00 90.44 89 ASP A N 1
ATOM 731 C CA . ASP A 1 89 ? -1.516 -6.936 -7.773 1.00 90.44 89 ASP A CA 1
ATOM 732 C C . ASP A 1 89 ? -1.777 -6.805 -6.264 1.00 90.44 89 ASP A C 1
ATOM 734 O O . ASP A 1 89 ? -2.910 -6.554 -5.844 1.00 90.44 89 ASP A O 1
ATOM 738 N N . LEU A 1 90 ? -0.741 -6.954 -5.432 1.00 90.50 90 LEU A N 1
ATOM 739 C CA . LEU A 1 90 ? -0.847 -6.736 -3.987 1.00 90.50 90 LEU A CA 1
ATOM 740 C C . LEU A 1 90 ? -1.115 -5.267 -3.655 1.00 90.50 90 LEU A C 1
ATOM 742 O O . LEU A 1 90 ? -2.008 -4.978 -2.858 1.00 90.50 90 LEU A O 1
ATOM 746 N N . ILE A 1 91 ? -0.382 -4.348 -4.290 1.00 90.69 91 ILE A N 1
ATOM 747 C CA . ILE A 1 91 ? -0.574 -2.902 -4.117 1.00 90.69 91 ILE A CA 1
ATOM 748 C C . ILE A 1 91 ? -1.982 -2.496 -4.562 1.00 90.69 91 ILE A C 1
ATOM 750 O O . ILE A 1 91 ? -2.664 -1.777 -3.833 1.00 90.69 91 ILE A O 1
ATOM 754 N N . LYS A 1 92 ? -2.453 -3.010 -5.704 1.00 91.31 92 LYS A N 1
ATOM 755 C CA . LYS A 1 92 ? -3.812 -2.786 -6.207 1.00 91.31 92 LYS A CA 1
ATOM 756 C C . LYS A 1 92 ? -4.866 -3.162 -5.172 1.00 91.31 92 LYS A C 1
ATOM 758 O O . LYS A 1 92 ? -5.689 -2.325 -4.814 1.00 91.31 92 LYS A O 1
ATOM 763 N N . LYS A 1 93 ? -4.798 -4.385 -4.641 1.00 91.69 93 LYS A N 1
ATOM 764 C CA . LYS A 1 93 ? -5.736 -4.855 -3.609 1.00 91.69 93 LYS A CA 1
ATOM 765 C C . LYS A 1 93 ? -5.675 -4.004 -2.344 1.00 91.69 93 LYS A C 1
ATOM 767 O O . LYS A 1 93 ? -6.703 -3.773 -1.714 1.00 91.69 93 LYS A O 1
ATOM 772 N N . LEU A 1 94 ? -4.483 -3.548 -1.956 1.00 90.25 94 LEU A N 1
ATOM 773 C CA . LEU A 1 94 ? -4.311 -2.725 -0.760 1.00 90.25 94 LEU A CA 1
ATOM 774 C C . LEU A 1 94 ? -4.978 -1.358 -0.926 1.00 90.25 94 LEU A C 1
ATOM 776 O O . LEU A 1 94 ? -5.698 -0.920 -0.030 1.00 90.25 94 LEU A O 1
ATOM 780 N N . ILE A 1 95 ? -4.789 -0.723 -2.084 1.00 89.38 95 ILE A N 1
ATOM 781 C CA . ILE A 1 95 ? -5.435 0.550 -2.418 1.00 89.38 95 ILE A CA 1
ATOM 782 C C . ILE A 1 95 ? -6.951 0.378 -2.476 1.00 89.38 95 ILE A C 1
ATOM 784 O O . ILE A 1 95 ? -7.659 1.162 -1.856 1.00 89.38 95 ILE A O 1
ATOM 788 N N . GLU A 1 96 ? -7.452 -0.673 -3.129 1.00 89.12 96 GLU A N 1
ATOM 789 C CA . GLU A 1 96 ? -8.890 -0.983 -3.171 1.00 89.12 96 GLU A CA 1
ATOM 790 C C . GLU A 1 96 ? -9.494 -1.110 -1.763 1.00 89.12 96 GLU A C 1
ATOM 792 O O . GLU A 1 96 ? -10.590 -0.610 -1.502 1.00 89.12 96 GLU A O 1
ATOM 797 N N . CYS A 1 97 ? -8.766 -1.732 -0.829 1.00 88.31 97 CYS A N 1
ATOM 798 C CA . CYS A 1 97 ? -9.215 -1.895 0.552 1.00 88.31 97 CYS A CA 1
ATOM 799 C C . CYS A 1 97 ? -9.221 -0.585 1.355 1.00 88.31 97 CYS A C 1
ATOM 801 O O . CYS A 1 97 ? -10.026 -0.448 2.276 1.00 88.31 97 CYS A O 1
ATOM 803 N N . TRP A 1 98 ? -8.320 0.353 1.055 1.00 87.00 98 TRP A N 1
ATOM 804 C CA . TRP A 1 98 ? -8.076 1.561 1.856 1.00 87.00 98 TRP A CA 1
ATOM 805 C C . TRP A 1 98 ? -8.307 2.868 1.082 1.00 87.00 98 TRP A C 1
ATOM 807 O O . TRP A 1 98 ? -7.843 3.925 1.508 1.00 87.00 98 TRP A O 1
ATOM 817 N N . LYS A 1 99 ? -9.051 2.822 -0.028 1.00 84.19 99 LYS A N 1
ATOM 818 C CA . LYS A 1 99 ? -9.262 3.951 -0.952 1.00 84.19 99 LYS A CA 1
ATOM 819 C C . LYS A 1 99 ? -9.762 5.243 -0.296 1.00 84.19 99 LYS A C 1
ATOM 821 O O . LYS A 1 99 ? -9.414 6.326 -0.736 1.00 84.19 99 LYS A O 1
ATOM 826 N N . GLU A 1 100 ? -10.522 5.141 0.793 1.00 82.62 100 GLU A N 1
ATOM 827 C CA . GLU A 1 100 ? -11.059 6.296 1.532 1.00 82.62 100 GLU A CA 1
ATOM 828 C C . GLU A 1 100 ? -10.030 6.968 2.459 1.00 82.62 100 GLU A C 1
ATOM 830 O O . GLU A 1 100 ? -10.303 8.020 3.031 1.00 82.62 100 GLU A O 1
ATOM 835 N N . ARG A 1 101 ? -8.865 6.342 2.670 1.00 81.56 101 ARG A N 1
ATOM 836 C CA . ARG A 1 101 ? -7.858 6.742 3.672 1.00 81.56 101 ARG A CA 1
ATOM 837 C C . ARG A 1 101 ? -6.471 6.973 3.072 1.00 81.56 101 ARG A C 1
ATOM 839 O O . ARG A 1 101 ? -5.540 7.279 3.812 1.00 81.56 101 ARG A O 1
ATOM 846 N N . ILE A 1 102 ? -6.322 6.792 1.760 1.00 82.56 102 ILE A N 1
ATOM 847 C CA . ILE A 1 102 ? -5.062 6.947 1.028 1.00 82.56 102 ILE A CA 1
ATOM 848 C C . ILE A 1 102 ? -5.163 8.161 0.110 1.00 82.56 102 ILE A C 1
ATOM 850 O O . ILE A 1 102 ? -6.169 8.357 -0.570 1.00 82.56 102 ILE A O 1
ATOM 854 N N . HIS A 1 103 ? -4.081 8.933 0.036 1.00 82.12 103 HIS A N 1
ATOM 855 C CA . HIS A 1 103 ? -3.921 9.988 -0.956 1.00 82.12 103 HIS A CA 1
ATOM 856 C C . HIS A 1 103 ? -2.911 9.569 -2.030 1.00 82.12 103 HIS A C 1
ATOM 858 O O . HIS A 1 103 ? -1.962 8.826 -1.770 1.00 82.12 103 HIS A O 1
ATOM 864 N N . ALA A 1 104 ? -3.099 10.058 -3.260 1.00 80.94 104 ALA A N 1
ATOM 865 C CA . ALA A 1 104 ? -2.176 9.753 -4.346 1.00 80.94 104 ALA A CA 1
ATOM 866 C C . ALA A 1 104 ? -0.771 10.313 -4.056 1.00 80.94 104 ALA A C 1
ATOM 868 O O . ALA A 1 104 ? -0.629 11.530 -3.871 1.00 80.94 104 ALA A O 1
ATOM 869 N N . PRO A 1 105 ? 0.284 9.474 -4.091 1.00 83.19 105 PRO A N 1
ATOM 870 C CA . PRO A 1 105 ? 1.664 9.906 -3.892 1.00 83.19 105 PRO A CA 1
ATOM 871 C C . PRO A 1 105 ? 2.192 10.619 -5.150 1.00 83.19 105 PRO A C 1
ATOM 873 O O . PRO A 1 105 ? 3.036 10.110 -5.890 1.00 83.19 105 PRO A O 1
ATOM 876 N N . THR A 1 106 ? 1.667 11.821 -5.400 1.00 80.75 106 THR A N 1
ATOM 877 C CA . THR A 1 106 ? 1.852 12.593 -6.643 1.00 80.75 106 THR A CA 1
ATOM 878 C C . THR A 1 106 ? 3.333 12.837 -6.951 1.00 80.75 106 THR A C 1
ATOM 880 O O . THR A 1 106 ? 3.762 12.695 -8.092 1.00 80.75 106 THR A O 1
ATOM 883 N N . LEU A 1 107 ? 4.139 13.156 -5.931 1.00 81.19 107 LEU A N 1
ATOM 884 C CA . LEU A 1 107 ? 5.571 13.433 -6.096 1.00 81.19 107 LEU A CA 1
ATOM 885 C C . LEU A 1 107 ? 6.361 12.197 -6.538 1.00 81.19 107 LEU A C 1
ATOM 887 O O . LEU A 1 107 ? 7.249 12.303 -7.383 1.00 81.19 107 LEU A O 1
ATOM 891 N N . ILE A 1 108 ? 6.032 11.024 -5.995 1.00 82.50 108 ILE A N 1
ATOM 892 C CA . ILE A 1 108 ? 6.705 9.771 -6.354 1.00 82.50 108 ILE A CA 1
ATOM 893 C C . ILE A 1 108 ? 6.284 9.324 -7.744 1.00 82.50 108 ILE A C 1
ATOM 895 O O . ILE A 1 108 ? 7.145 8.959 -8.536 1.00 82.50 108 ILE A O 1
ATOM 899 N N . LEU A 1 109 ? 4.997 9.430 -8.081 1.00 82.69 109 LEU A N 1
ATOM 900 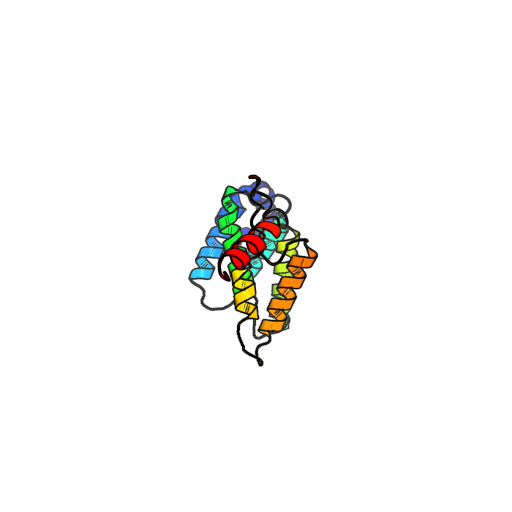C CA . LEU A 1 109 ? 4.526 9.174 -9.443 1.00 82.69 109 LEU A CA 1
ATOM 901 C C . LEU A 1 109 ? 5.229 10.087 -10.446 1.00 82.69 109 LEU A C 1
ATOM 903 O O . LEU A 1 109 ? 5.779 9.600 -11.430 1.00 82.69 109 LEU A O 1
ATOM 907 N N . PHE A 1 110 ? 5.291 11.391 -10.167 1.00 81.62 110 PHE A N 1
ATOM 908 C CA . PHE A 1 110 ? 5.987 12.342 -11.027 1.00 81.62 110 PHE A CA 1
ATOM 909 C C . PHE A 1 110 ? 7.466 11.983 -11.192 1.00 81.62 110 PHE A C 1
ATOM 911 O O . PHE A 1 110 ? 7.965 11.986 -12.315 1.00 81.62 110 PHE A O 1
ATOM 918 N N . LYS A 1 111 ? 8.155 11.621 -10.104 1.00 82.94 111 LYS A N 1
ATOM 919 C CA . LYS A 1 111 ? 9.555 11.183 -10.149 1.00 82.94 111 LYS A CA 1
ATOM 920 C C . LYS A 1 111 ? 9.730 9.921 -10.999 1.00 82.94 111 LYS A C 1
ATOM 922 O O . LYS A 1 111 ? 10.629 9.886 -11.828 1.00 82.94 111 LYS A O 1
ATOM 927 N N . LEU A 1 112 ? 8.861 8.925 -10.822 1.00 78.56 112 LEU A N 1
ATOM 928 C CA . LEU A 1 112 ? 8.907 7.658 -11.558 1.00 78.56 112 LEU A CA 1
ATOM 929 C C . LEU A 1 112 ? 8.608 7.820 -13.056 1.00 78.56 112 LEU A C 1
ATOM 931 O O . LEU A 1 112 ? 9.112 7.038 -13.852 1.00 78.56 112 LEU A O 1
ATOM 935 N N . ILE A 1 113 ? 7.780 8.794 -13.441 1.00 78.88 113 ILE A N 1
ATOM 936 C CA . ILE A 1 113 ? 7.457 9.100 -14.849 1.00 78.88 113 ILE A CA 1
ATOM 937 C C . ILE A 1 113 ? 8.540 9.978 -15.485 1.00 78.88 113 ILE A C 1
ATOM 939 O O . ILE A 1 113 ? 8.826 9.859 -16.672 1.00 78.88 113 ILE A O 1
ATOM 943 N N . SER A 1 114 ? 9.122 10.886 -14.700 1.00 78.25 114 SER A N 1
ATOM 944 C CA . SER A 1 114 ? 10.109 11.861 -15.174 1.00 78.25 114 SER A CA 1
ATOM 945 C C . SER A 1 114 ? 11.519 11.282 -15.290 1.00 78.25 114 SER A C 1
ATOM 947 O O . SER A 1 114 ? 12.419 11.982 -15.747 1.00 78.25 114 SER A O 1
ATOM 949 N N . GLU A 1 115 ? 11.735 10.032 -14.874 1.00 74.06 115 GLU A N 1
ATOM 950 C CA . GLU A 1 115 ? 13.021 9.347 -14.987 1.00 74.06 115 GLU A CA 1
ATOM 951 C C . GLU A 1 115 ? 13.279 8.969 -16.463 1.00 74.06 115 GLU A C 1
ATOM 953 O O . GLU A 1 115 ? 12.577 8.121 -17.021 1.00 74.06 115 GLU A O 1
ATOM 958 N N . PRO A 1 116 ? 14.256 9.601 -17.145 1.00 56.44 116 PRO A N 1
ATOM 959 C CA . PRO A 1 116 ? 14.374 9.570 -18.604 1.00 56.44 116 PRO A CA 1
ATOM 960 C C . PRO A 1 116 ? 15.097 8.311 -19.111 1.00 56.44 116 PRO A C 1
ATOM 962 O O . PRO A 1 116 ? 15.942 8.388 -20.005 1.00 56.44 116 PRO A O 1
ATOM 965 N N . ASP A 1 117 ? 14.796 7.139 -18.547 1.00 65.12 117 ASP A N 1
ATOM 966 C CA . ASP A 1 117 ? 15.385 5.880 -19.001 1.00 65.12 117 ASP A CA 1
ATOM 967 C C . ASP A 1 117 ? 14.460 5.153 -19.987 1.00 65.12 117 ASP A C 1
ATOM 969 O O . ASP A 1 117 ? 13.541 4.420 -19.619 1.00 65.12 117 ASP A O 1
ATOM 973 N N . LEU A 1 118 ? 14.746 5.329 -21.279 1.00 57.47 118 LEU A N 1
ATOM 974 C CA . LEU A 1 118 ? 14.048 4.669 -22.389 1.00 57.47 118 LEU A CA 1
ATOM 975 C C . LEU A 1 118 ? 14.236 3.139 -22.413 1.00 57.47 118 LEU A C 1
ATOM 977 O O . LEU A 1 118 ? 13.491 2.452 -23.113 1.00 57.47 118 LEU A O 1
ATOM 981 N N . LYS A 1 119 ? 15.215 2.584 -21.684 1.00 57.38 119 LYS A N 1
ATOM 982 C CA . LYS A 1 119 ? 15.427 1.126 -21.575 1.00 57.38 119 LYS A CA 1
ATOM 983 C C . LYS A 1 119 ? 14.749 0.520 -20.349 1.00 57.38 119 LYS A C 1
ATOM 985 O O . LYS A 1 119 ? 14.612 -0.705 -20.266 1.00 57.38 119 LYS A O 1
ATOM 990 N N . SER A 1 120 ? 14.322 1.354 -19.411 1.00 64.12 120 SER A N 1
ATOM 991 C CA . SER A 1 120 ? 13.712 0.917 -18.168 1.00 64.12 120 SER A CA 1
ATOM 992 C C . SER A 1 120 ? 12.230 0.592 -18.354 1.00 64.12 120 SER A C 1
ATOM 994 O O . SER A 1 120 ? 11.454 1.365 -18.913 1.00 64.12 120 SER A O 1
ATOM 996 N N . LYS A 1 121 ? 11.793 -0.554 -17.815 1.00 68.75 121 LYS A N 1
ATOM 997 C CA . LYS A 1 121 ? 10.362 -0.908 -17.717 1.00 68.75 121 LYS A CA 1
ATOM 998 C C . LYS A 1 121 ? 9.615 -0.072 -16.669 1.00 68.75 121 LYS A C 1
ATOM 1000 O O . LYS A 1 121 ? 8.417 -0.261 -16.486 1.00 68.75 121 LYS A O 1
ATOM 1005 N N . GLN A 1 122 ? 10.294 0.848 -15.993 1.00 70.69 122 GLN A N 1
ATOM 1006 C CA . GLN A 1 122 ? 9.757 1.652 -14.898 1.00 70.69 122 GLN A CA 1
ATOM 1007 C C . GLN A 1 122 ? 8.657 2.613 -15.345 1.00 70.69 122 GLN A C 1
ATOM 1009 O O . GLN A 1 122 ? 7.691 2.787 -14.611 1.00 70.69 122 GLN A O 1
ATOM 1014 N N . ASN A 1 123 ? 8.703 3.093 -16.590 1.00 75.56 123 ASN A N 1
ATOM 1015 C CA . ASN A 1 123 ? 7.615 3.881 -17.180 1.00 75.56 123 ASN A CA 1
ATOM 1016 C C . ASN A 1 123 ? 6.317 3.073 -17.344 1.00 75.56 123 ASN A C 1
ATOM 1018 O O . ASN A 1 123 ? 5.221 3.588 -17.151 1.00 75.56 123 ASN A O 1
ATOM 1022 N N . ALA A 1 124 ? 6.420 1.779 -17.661 1.00 80.06 124 ALA A N 1
ATOM 1023 C CA . ALA A 1 124 ? 5.244 0.912 -17.730 1.00 80.06 124 ALA A CA 1
ATOM 1024 C C . ALA A 1 124 ? 4.671 0.629 -16.330 1.00 80.06 124 ALA A C 1
ATOM 1026 O O . ALA A 1 124 ? 3.455 0.526 -16.164 1.00 80.06 124 ALA A O 1
ATOM 1027 N N . ILE A 1 125 ? 5.538 0.529 -15.317 1.00 83.50 125 ILE A N 1
ATOM 1028 C CA . ILE A 1 125 ? 5.139 0.349 -13.914 1.00 83.50 125 ILE A CA 1
ATOM 1029 C C . ILE A 1 125 ? 4.432 1.601 -13.401 1.00 83.50 125 ILE A C 1
ATOM 1031 O O . ILE A 1 125 ? 3.348 1.488 -12.836 1.00 83.50 125 ILE A O 1
ATOM 1035 N N . SER A 1 126 ? 5.005 2.786 -13.620 1.00 83.81 126 SER A N 1
ATOM 1036 C CA . SER A 1 126 ? 4.403 4.048 -13.187 1.00 83.81 126 SER A CA 1
ATOM 1037 C C . SER A 1 126 ? 3.044 4.273 -13.844 1.00 83.81 126 SER A C 1
ATOM 1039 O O . SER A 1 126 ? 2.093 4.621 -13.149 1.00 83.81 126 SER A O 1
ATOM 1041 N N . LEU A 1 127 ? 2.904 3.956 -15.135 1.00 86.06 127 LEU A N 1
ATOM 1042 C CA . LEU A 1 127 ? 1.608 3.982 -15.814 1.00 86.06 127 LEU A CA 1
ATOM 1043 C C . LEU A 1 127 ? 0.601 3.002 -15.190 1.00 86.06 127 LEU A C 1
ATOM 1045 O O . LEU A 1 127 ? -0.539 3.382 -14.934 1.00 86.06 127 LEU A O 1
ATOM 1049 N N . SER A 1 128 ? 1.030 1.776 -14.879 1.00 88.38 128 SER A N 1
ATOM 1050 C CA . SER A 1 128 ? 0.172 0.777 -14.219 1.00 88.38 128 SER A CA 1
ATOM 1051 C C . SER A 1 128 ? -0.272 1.238 -12.823 1.00 88.38 128 SER A C 1
ATOM 1053 O O . SER A 1 128 ? -1.411 1.022 -12.423 1.00 88.38 128 SER A O 1
ATOM 1055 N N . LEU A 1 129 ? 0.607 1.909 -12.072 1.00 87.69 129 LEU A N 1
ATOM 1056 C CA . LEU A 1 129 ? 0.279 2.478 -10.761 1.00 87.69 129 LEU A CA 1
ATOM 1057 C C . LEU A 1 129 ? -0.750 3.613 -10.865 1.00 87.69 129 LEU A C 1
ATOM 1059 O O . LEU A 1 129 ? -1.650 3.696 -10.032 1.00 87.69 129 LEU A O 1
ATOM 1063 N N . ILE A 1 130 ? -0.651 4.464 -11.891 1.00 86.81 130 ILE A N 1
ATOM 1064 C CA . ILE A 1 130 ? -1.654 5.506 -12.163 1.00 86.81 130 ILE A CA 1
ATOM 1065 C C . ILE A 1 130 ? -3.000 4.871 -12.508 1.00 86.81 130 ILE A C 1
ATOM 1067 O O . ILE A 1 130 ? -4.025 5.310 -11.994 1.00 86.81 130 ILE A O 1
ATOM 1071 N N . GLU A 1 131 ? -3.004 3.825 -13.335 1.00 87.81 131 GLU A N 1
ATOM 1072 C CA . GLU A 1 131 ? -4.221 3.089 -13.683 1.00 87.81 131 GLU A CA 1
ATOM 1073 C C . GLU A 1 131 ? -4.902 2.518 -12.433 1.00 87.81 131 GLU A C 1
ATOM 1075 O O . GLU A 1 131 ? -6.110 2.669 -12.268 1.00 87.81 131 GLU A O 1
ATOM 1080 N N . ILE A 1 132 ? -4.129 1.939 -11.509 1.00 88.31 132 ILE A N 1
ATOM 1081 C CA . ILE A 1 132 ? -4.643 1.428 -10.231 1.00 88.31 132 ILE A CA 1
ATOM 1082 C C . ILE A 1 132 ? -5.297 2.540 -9.397 1.00 88.31 132 ILE A C 1
ATOM 1084 O O . ILE A 1 132 ? -6.346 2.308 -8.794 1.00 88.31 132 ILE A O 1
ATOM 1088 N N . LEU A 1 133 ? -4.701 3.735 -9.346 1.00 87.75 133 LEU A N 1
ATOM 1089 C CA . LEU A 1 133 ? -5.272 4.871 -8.613 1.00 87.75 133 LEU A CA 1
ATOM 1090 C C . LEU A 1 133 ? -6.562 5.373 -9.267 1.00 87.75 133 LEU A C 1
ATOM 1092 O O . LEU A 1 133 ? -7.575 5.524 -8.584 1.00 87.75 133 LEU A O 1
ATOM 1096 N N . LEU A 1 134 ? -6.545 5.551 -10.590 1.00 86.06 134 LEU A N 1
ATOM 1097 C CA . LEU A 1 134 ? -7.707 5.992 -11.362 1.00 86.06 134 LEU A CA 1
ATOM 1098 C C . LEU A 1 134 ? -8.869 4.997 -11.272 1.00 86.06 134 LEU A C 1
ATOM 1100 O O . LEU A 1 134 ? -10.015 5.415 -11.146 1.00 86.06 134 LEU A O 1
ATOM 1104 N N . ALA A 1 135 ? -8.584 3.693 -11.272 1.00 88.00 135 ALA A N 1
ATOM 1105 C CA . ALA A 1 135 ? -9.591 2.647 -11.100 1.00 88.00 135 ALA A CA 1
ATOM 1106 C C . ALA A 1 135 ? -10.278 2.676 -9.721 1.00 88.00 135 ALA A C 1
ATOM 1108 O O . ALA A 1 135 ? -11.332 2.067 -9.553 1.00 88.00 135 ALA A O 1
ATOM 1109 N N . ASN A 1 136 ? -9.686 3.365 -8.741 1.00 86.38 136 ASN A N 1
ATOM 1110 C CA . ASN A 1 136 ? -10.212 3.523 -7.386 1.00 86.38 136 ASN A CA 1
ATOM 1111 C C . ASN A 1 136 ? -10.759 4.932 -7.108 1.00 86.38 136 ASN A C 1
ATOM 1113 O O . ASN A 1 136 ? -10.931 5.290 -5.943 1.00 86.38 136 ASN A O 1
ATOM 1117 N N . ASP A 1 137 ? -11.012 5.727 -8.153 1.00 83.75 137 ASP A N 1
ATOM 1118 C CA . ASP A 1 137 ? -11.460 7.125 -8.068 1.00 83.75 137 ASP A CA 1
ATOM 1119 C C . ASP A 1 137 ? -10.474 8.054 -7.328 1.00 83.75 137 ASP A C 1
ATOM 1121 O O . ASP A 1 137 ? -10.838 9.138 -6.865 1.00 83.75 137 ASP A O 1
ATOM 1125 N N . ILE A 1 138 ? -9.198 7.660 -7.233 1.00 82.50 138 ILE A N 1
ATOM 1126 C CA . ILE A 1 138 ? -8.143 8.476 -6.630 1.00 82.50 138 ILE A CA 1
ATOM 1127 C C . ILE A 1 138 ? -7.444 9.253 -7.744 1.00 82.50 138 ILE A C 1
ATOM 1129 O O . ILE A 1 138 ? -6.763 8.683 -8.600 1.00 82.50 138 ILE A O 1
ATOM 1133 N N . LEU A 1 139 ? -7.579 10.580 -7.722 1.00 79.31 139 LEU A N 1
ATOM 1134 C CA . LEU A 1 139 ? -6.883 11.436 -8.679 1.00 79.31 139 LEU A CA 1
ATOM 1135 C C . LEU A 1 139 ? -5.361 11.339 -8.464 1.00 79.31 139 LEU A C 1
ATOM 1137 O O . LEU A 1 139 ? -4.900 11.515 -7.338 1.00 79.31 139 LEU A O 1
ATOM 1141 N N . PRO A 1 140 ? -4.557 11.120 -9.523 1.00 74.06 140 PRO A N 1
ATOM 1142 C CA . PRO A 1 140 ? -3.104 10.953 -9.419 1.00 74.06 140 PRO A CA 1
ATOM 1143 C C . PRO A 1 140 ? -2.355 12.259 -9.107 1.00 74.06 140 PRO A C 1
ATOM 1145 O O . PRO A 1 140 ? -1.129 12.258 -9.013 1.00 74.06 140 PRO A O 1
ATOM 1148 N N . TYR A 1 141 ? -3.082 13.367 -8.957 1.00 72.06 141 TYR A N 1
ATOM 1149 C CA . TYR A 1 141 ? -2.572 14.675 -8.586 1.00 72.06 141 TYR A CA 1
ATOM 1150 C C . TYR A 1 141 ? -3.338 15.212 -7.380 1.00 72.06 141 TYR A C 1
ATOM 1152 O O . TYR A 1 141 ? -4.561 15.096 -7.287 1.00 72.06 141 TYR A O 1
ATOM 1160 N N . TYR A 1 142 ? -2.606 15.838 -6.464 1.00 64.00 142 TYR A N 1
ATOM 1161 C CA . TYR A 1 142 ? -3.208 16.583 -5.370 1.00 64.00 142 TYR A CA 1
ATOM 1162 C C . TYR A 1 142 ? -3.936 17.812 -5.923 1.00 64.00 142 TYR A C 1
ATOM 1164 O O . TYR A 1 142 ? -3.310 18.740 -6.438 1.00 64.00 142 TYR A O 1
ATOM 1172 N N . VAL A 1 143 ? -5.263 17.822 -5.806 1.00 59.25 143 VAL A N 1
ATOM 1173 C CA . VAL A 1 143 ? -6.057 19.041 -5.957 1.00 59.25 143 VAL A CA 1
ATOM 1174 C C . VAL A 1 143 ? -6.107 19.686 -4.578 1.00 59.25 143 VAL A C 1
ATOM 1176 O O . VAL A 1 143 ? -6.745 19.116 -3.690 1.00 59.25 143 VAL A O 1
ATOM 1179 N N . PRO A 1 144 ? -5.435 20.828 -4.343 1.00 54.88 144 PRO A N 1
ATOM 1180 C CA . PRO A 1 144 ? -5.648 21.552 -3.102 1.00 54.88 144 PRO A CA 1
ATOM 1181 C C . PRO A 1 144 ? -7.147 21.842 -2.976 1.00 54.88 144 PRO A C 1
ATOM 1183 O O . PRO A 1 144 ? -7.758 22.226 -3.980 1.00 54.88 144 PRO A O 1
ATOM 1186 N N . PRO A 1 145 ? -7.757 21.657 -1.789 1.00 54.22 145 PRO A N 1
ATOM 1187 C CA . PRO A 1 145 ? -9.138 22.059 -1.591 1.00 54.22 145 PRO A CA 1
ATOM 1188 C C . PRO A 1 145 ? -9.238 23.518 -2.022 1.00 54.22 145 PRO A C 1
ATOM 1190 O O . PRO A 1 145 ? -8.479 24.364 -1.540 1.00 54.22 145 PRO A O 1
ATOM 1193 N N . THR A 1 146 ? -10.110 23.792 -2.996 1.00 53.88 146 THR A N 1
ATOM 1194 C CA . THR A 1 146 ? -10.406 25.158 -3.424 1.00 53.88 146 THR A CA 1
ATOM 1195 C C . THR A 1 146 ? -10.627 25.978 -2.164 1.00 53.88 146 THR A C 1
ATOM 1197 O O . THR A 1 146 ? -11.462 25.560 -1.355 1.00 53.88 146 THR A O 1
ATOM 1200 N N . PRO A 1 147 ? -9.893 27.083 -1.946 1.00 48.78 147 PRO A N 1
ATOM 1201 C CA . PRO A 1 147 ? -10.143 27.916 -0.788 1.00 48.78 147 PRO A CA 1
ATOM 1202 C C . PRO A 1 147 ? -11.620 28.308 -0.826 1.00 48.78 147 PRO A C 1
ATOM 1204 O O . PRO A 1 147 ? -12.060 29.032 -1.716 1.00 48.78 147 PRO A O 1
ATOM 1207 N N . THR A 1 148 ? -12.406 27.794 0.122 1.00 52.69 148 THR A N 1
ATOM 1208 C CA . THR A 1 148 ? -13.787 28.212 0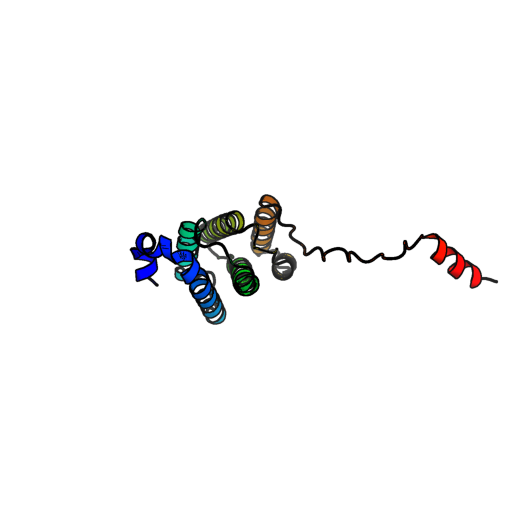.392 1.00 52.69 148 THR A CA 1
ATOM 1209 C C . THR A 1 148 ? -13.759 29.580 1.065 1.00 52.69 148 THR A C 1
ATOM 1211 O O . THR A 1 148 ? -14.217 29.774 2.188 1.00 52.69 148 THR A O 1
ATOM 1214 N N . GLY A 1 149 ? -13.136 30.527 0.381 1.00 46.44 149 GLY A N 1
ATOM 1215 C CA . GLY A 1 149 ? -13.005 31.917 0.742 1.00 46.44 149 GLY A CA 1
ATOM 1216 C C . GLY A 1 149 ? -13.030 32.671 -0.568 1.00 46.44 149 GLY A C 1
ATOM 1217 O O . GLY A 1 149 ? -12.085 32.570 -1.341 1.00 46.44 149 GLY A O 1
ATOM 1218 N N . ASN A 1 150 ? -14.156 33.337 -0.821 1.00 52.62 150 ASN A N 1
ATOM 1219 C CA . ASN A 1 150 ? -14.417 34.262 -1.920 1.00 52.62 150 ASN A CA 1
ATOM 1220 C C . ASN A 1 150 ? -13.129 34.844 -2.533 1.00 52.62 150 ASN A C 1
ATOM 1222 O O . ASN A 1 150 ? -12.638 35.878 -2.079 1.00 52.62 150 ASN A O 1
ATOM 1226 N N . LEU A 1 151 ? -12.594 34.212 -3.581 1.00 48.91 151 LEU A N 1
ATOM 1227 C CA . LEU A 1 151 ? -11.709 34.933 -4.481 1.00 48.91 151 LEU A CA 1
ATOM 1228 C C . LEU A 1 151 ? -12.604 35.911 -5.249 1.00 48.91 151 LEU A C 1
ATOM 1230 O O . LEU A 1 151 ? -13.614 35.473 -5.810 1.00 48.91 151 LEU A O 1
ATOM 1234 N N . PRO A 1 152 ? -12.285 37.217 -5.278 1.00 42.62 152 PRO A N 1
ATOM 1235 C CA . PRO A 1 152 ? -13.005 38.134 -6.140 1.00 42.62 152 PRO A CA 1
ATOM 1236 C C . PRO A 1 152 ? -12.887 37.603 -7.566 1.00 42.62 152 PRO A C 1
ATOM 1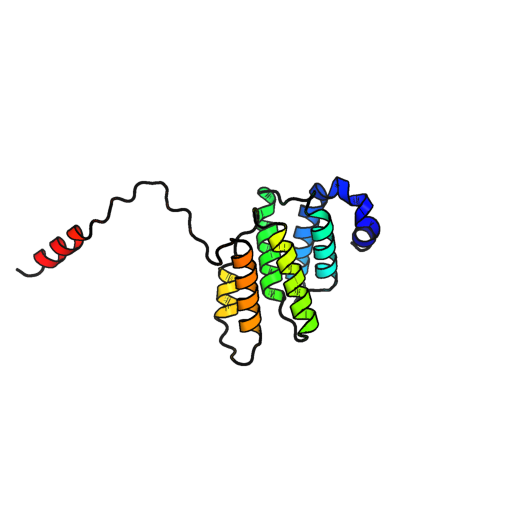238 O O . PRO A 1 152 ? -11.803 37.212 -8.003 1.00 42.62 152 PRO A O 1
ATOM 1241 N N . SER A 1 153 ? -14.012 37.556 -8.275 1.00 43.62 153 SER A N 1
ATOM 1242 C CA . SER A 1 153 ? -14.045 37.251 -9.696 1.00 43.62 153 SER A CA 1
ATOM 1243 C C . SER A 1 153 ? -13.058 38.177 -10.402 1.00 43.62 153 SER A C 1
ATOM 1245 O O . SER A 1 153 ? -13.319 39.369 -10.587 1.00 43.62 153 SER A O 1
ATOM 1247 N N . VAL A 1 154 ? -11.894 37.641 -10.783 1.00 51.88 154 VAL A N 1
ATOM 1248 C CA . VAL A 1 154 ? -10.970 38.323 -11.688 1.00 51.88 154 VAL A CA 1
ATOM 1249 C C . VAL A 1 154 ? -11.675 38.353 -13.033 1.00 51.88 154 VAL A C 1
ATOM 1251 O O . VAL A 1 154 ? -11.536 37.476 -13.879 1.00 51.88 154 VAL A O 1
ATOM 1254 N N . THR A 1 155 ? -12.533 39.354 -13.177 1.00 45.94 155 THR A N 1
ATOM 1255 C CA . THR A 1 155 ? -13.198 39.677 -14.421 1.00 45.94 155 THR A CA 1
ATOM 1256 C C . THR A 1 155 ? -12.091 40.177 -15.333 1.00 45.94 155 THR A C 1
ATOM 1258 O O . THR A 1 155 ? -11.432 41.169 -15.023 1.00 45.94 155 THR A O 1
ATOM 1261 N N . THR A 1 156 ? -11.882 39.487 -16.450 1.00 47.81 156 THR A N 1
ATOM 1262 C CA . THR A 1 156 ? -10.852 39.718 -17.482 1.00 47.81 156 THR A CA 1
ATOM 1263 C C . THR A 1 156 ? -10.789 41.175 -17.992 1.00 47.81 156 THR A C 1
ATOM 1265 O O . THR A 1 156 ? -9.836 41.577 -18.653 1.00 47.81 156 THR A O 1
ATOM 1268 N N . ASN A 1 157 ? -11.765 42.003 -17.619 1.00 47.84 157 ASN A N 1
ATOM 1269 C CA . ASN A 1 157 ? -11.894 43.412 -17.966 1.00 47.84 157 ASN A CA 1
ATOM 1270 C C . ASN A 1 157 ? -10.926 44.353 -17.221 1.00 47.84 157 ASN A C 1
ATOM 1272 O O . ASN A 1 157 ? -10.652 45.435 -17.734 1.00 47.84 157 ASN A O 1
ATOM 1276 N N . SER A 1 158 ? -10.375 43.983 -16.057 1.00 47.78 158 SER A N 1
ATOM 1277 C CA . SER A 1 158 ? -9.460 44.870 -15.304 1.00 47.78 158 SER A CA 1
ATOM 1278 C C . SER A 1 158 ? -8.032 44.915 -15.864 1.00 47.78 158 SER A C 1
ATOM 1280 O O . SER A 1 158 ? -7.300 45.877 -15.626 1.00 47.78 158 SER A O 1
ATOM 1282 N N . ILE A 1 159 ? -7.635 43.912 -16.652 1.00 48.41 159 ILE A N 1
ATOM 1283 C CA . ILE A 1 159 ? -6.310 43.862 -17.289 1.00 48.41 159 ILE A CA 1
ATOM 1284 C C . ILE A 1 159 ? -6.277 44.776 -18.528 1.00 48.41 159 ILE A C 1
ATOM 1286 O O . ILE A 1 159 ? -5.286 45.468 -18.764 1.00 48.41 159 ILE A O 1
ATOM 1290 N N . LEU A 1 160 ? -7.384 44.875 -19.273 1.00 47.28 160 LEU A N 1
ATOM 1291 C CA . LEU A 1 160 ? -7.458 45.681 -20.500 1.00 47.28 160 LEU A CA 1
ATOM 1292 C C . LEU A 1 160 ? -7.419 47.198 -20.242 1.00 47.28 160 LEU A C 1
ATOM 1294 O O . LEU A 1 160 ? -6.898 47.945 -21.072 1.00 47.28 160 LEU A O 1
ATOM 1298 N N . THR A 1 161 ? -7.890 47.668 -19.083 1.00 51.97 161 THR A N 1
ATOM 1299 C CA . THR A 1 161 ? -7.828 49.097 -18.718 1.00 51.97 161 THR A CA 1
ATOM 1300 C C . THR A 1 161 ? -6.449 49.553 -18.246 1.00 51.97 161 THR A C 1
ATOM 1302 O O . THR A 1 161 ? -6.133 50.738 -18.333 1.00 51.97 161 THR A O 1
ATOM 1305 N N . THR A 1 162 ? -5.614 48.633 -17.757 1.00 48.47 162 THR A N 1
ATOM 1306 C CA . THR A 1 162 ? -4.246 48.962 -17.321 1.00 48.47 162 THR A CA 1
ATOM 1307 C C . THR A 1 162 ? -3.289 49.007 -18.511 1.00 48.47 162 THR A C 1
ATOM 1309 O O . THR A 1 162 ? -2.403 49.855 -18.548 1.00 48.47 162 THR A O 1
ATOM 1312 N N . ILE A 1 163 ? -3.516 48.178 -19.537 1.00 53.00 163 ILE A N 1
ATOM 1313 C CA . ILE A 1 163 ? -2.694 48.176 -20.758 1.00 53.00 163 ILE A CA 1
ATOM 1314 C C . ILE A 1 163 ? -2.973 49.415 -21.633 1.00 53.00 163 ILE A C 1
ATOM 1316 O O . ILE A 1 163 ? -2.058 49.951 -22.251 1.00 53.00 163 ILE A O 1
ATOM 1320 N N . THR A 1 164 ? -4.201 49.942 -21.637 1.00 50.94 164 THR A N 1
ATOM 1321 C CA . THR A 1 164 ? -4.567 51.117 -22.456 1.00 50.94 164 THR A CA 1
ATOM 1322 C C . THR A 1 164 ? -4.190 52.471 -21.847 1.00 50.94 164 THR A C 1
ATOM 1324 O O . THR A 1 164 ? -4.192 53.468 -22.561 1.00 50.94 164 THR A O 1
ATOM 1327 N N . LYS A 1 165 ? -3.794 52.536 -20.567 1.00 51.72 165 LYS A N 1
ATOM 1328 C CA . LYS A 1 165 ? -3.274 53.772 -19.943 1.00 51.72 165 LYS A CA 1
ATOM 1329 C C . LYS A 1 165 ? -1.759 53.967 -20.093 1.00 51.72 165 LYS A C 1
ATOM 1331 O O . LYS A 1 165 ? -1.254 55.002 -19.683 1.00 51.72 165 LYS A O 1
ATOM 1336 N N . GLY A 1 166 ? -1.048 52.995 -20.669 1.00 48.19 166 GLY A N 1
ATOM 1337 C CA . GLY A 1 166 ? 0.395 53.073 -20.937 1.00 48.19 166 GLY A CA 1
ATOM 1338 C C . GLY A 1 166 ? 0.770 53.539 -22.350 1.00 48.19 166 GLY A C 1
ATOM 1339 O O . GLY A 1 166 ? 1.953 53.561 -22.669 1.00 48.19 166 GLY A O 1
ATOM 1340 N N . PHE A 1 167 ? -0.210 53.879 -23.195 1.00 48.78 167 PHE A N 1
ATOM 1341 C CA . PHE A 1 167 ? -0.002 54.289 -24.591 1.00 48.78 167 PHE A CA 1
ATOM 1342 C C . PHE A 1 167 ? -0.785 55.563 -24.950 1.00 48.78 167 PHE A C 1
ATOM 1344 O O . PHE A 1 167 ? -1.514 55.579 -25.937 1.00 48.78 167 PHE A O 1
ATOM 1351 N N . ASN A 1 168 ? -0.647 56.620 -24.146 1.00 40.28 168 ASN A N 1
ATOM 1352 C CA . ASN A 1 168 ? -0.896 58.007 -24.558 1.00 40.28 168 ASN A CA 1
ATOM 1353 C C . ASN A 1 168 ? 0.023 58.948 -23.784 1.00 40.28 168 ASN A C 1
ATOM 1355 O O . ASN A 1 168 ? 0.019 58.850 -22.536 1.00 40.28 168 ASN A O 1
#

Secondary structure (DSSP, 8-state):
-HHHHHTHHHHGGGHHHHHHHHHHHHHHHHHH--SSS-HHHHHHHHHHHHHTTT----GGGHHHHHHHHHHHHHH---SSHHHHHHHHHHHHHHHHHHTTT----HHHHHHHHH---TT-THHHHHHHHHHHHHTTT--SS--PPP-SS------THHHHHHHGGG--

pLDDT: mean 76.36, std 13.73, range [40.28, 91.69]